Protein AF-A0A2Z2NK52-F1 (afdb_monomer)

Solvent-accessible surface area (backbone atoms only — not comparable to full-atom values): 7482 Å² total; per-residue (Å²): 138,84,67,76,70,62,58,58,54,52,55,57,57,57,61,62,65,71,73,68,82,84,80,83,84,88,76,77,100,66,77,94,71,88,80,78,71,91,76,67,84,48,42,88,65,64,57,96,80,33,45,84,34,77,42,76,90,70,36,59,71,83,65,29,43,70,48,64,33,66,84,67,35,20,26,19,28,85,42,61,82,64,53,56,92,82,39,41,72,49,63,88,93,60,78,77,57,90,88,46,52,66,48,79,43,87,94,82,40,38,25,36,34,119

Mean predicted aligned error: 18.27 Å

Radius of gyration: 28.65 Å; Cα contacts (8 Å, |Δi|>4): 132; chains: 1; bounding box: 80×45×57 Å

Sequence (114 aa):
MMAPQLRSLLLALLATILLSACASSGGLPGNPGIGASDNSSRVSACKSTDTLVDNSNQCLQDDAACYELSNGKWCTGERGNSCPAGSTALPTGQACPPGSRCFHVGESLECTVI

pLDDT: mean 73.31, std 16.79, range [39.06, 93.75]

Organism: NCBI:txid1192854

Structure (mmCIF, N/CA/C/O backbone):
data_AF-A0A2Z2NK52-F1
#
_entry.id   AF-A0A2Z2NK52-F1
#
loop_
_atom_site.group_PDB
_ato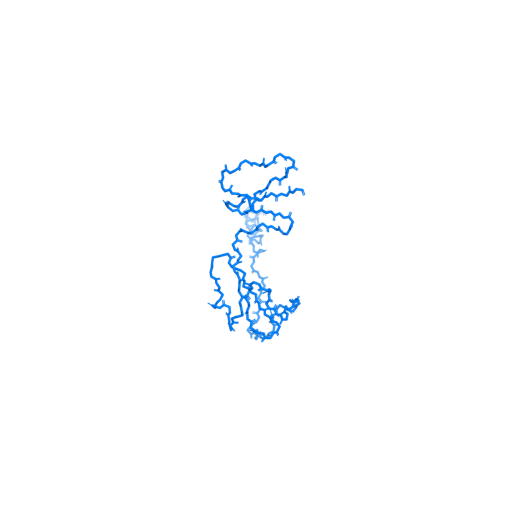m_site.id
_atom_site.type_symbol
_atom_site.label_atom_id
_atom_site.label_alt_id
_atom_site.label_comp_id
_atom_site.label_asym_id
_atom_site.label_entity_id
_atom_site.label_seq_id
_atom_site.pdbx_PDB_ins_code
_atom_site.Cartn_x
_atom_site.Cartn_y
_atom_site.Cartn_z
_atom_site.occupancy
_atom_site.B_iso_or_equiv
_atom_site.auth_seq_id
_atom_site.auth_comp_id
_atom_site.auth_asym_id
_atom_site.auth_atom_id
_atom_site.pdbx_PDB_model_num
ATOM 1 N N . MET A 1 1 ? 61.681 -30.429 39.854 1.00 51.84 1 MET A N 1
ATOM 2 C CA . MET A 1 1 ? 61.493 -29.050 40.356 1.00 51.84 1 MET A CA 1
ATOM 3 C C . MET A 1 1 ? 61.111 -28.184 39.157 1.00 51.84 1 MET A C 1
ATOM 5 O O . MET A 1 1 ? 61.991 -27.759 38.425 1.00 51.84 1 MET A O 1
ATO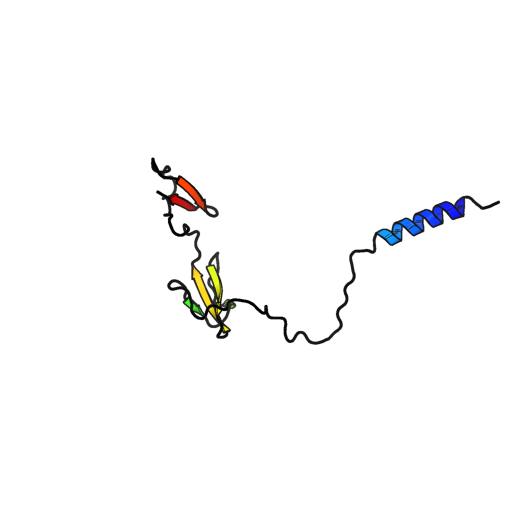M 9 N N . MET A 1 2 ? 59.813 -28.052 38.853 1.00 49.78 2 MET A N 1
ATOM 10 C CA . MET A 1 2 ? 59.335 -27.282 37.690 1.00 49.78 2 MET A CA 1
ATOM 11 C C . MET A 1 2 ? 59.200 -25.799 38.058 1.00 49.78 2 MET A C 1
ATOM 13 O O . MET A 1 2 ? 58.571 -25.469 39.062 1.00 49.78 2 MET A O 1
ATOM 17 N N . ALA A 1 3 ? 59.791 -24.922 37.245 1.00 56.06 3 ALA A N 1
ATOM 18 C CA . ALA A 1 3 ? 59.812 -23.478 37.457 1.00 56.06 3 ALA A CA 1
ATOM 19 C C . ALA A 1 3 ? 58.395 -22.855 37.389 1.00 56.06 3 ALA A C 1
ATOM 21 O O . ALA A 1 3 ? 57.643 -23.154 36.457 1.00 56.06 3 ALA A O 1
ATOM 22 N N . PRO A 1 4 ? 58.030 -21.945 38.315 1.00 56.62 4 PRO A N 1
ATOM 23 C CA . PRO A 1 4 ? 56.699 -21.325 38.380 1.00 56.62 4 PRO A CA 1
ATOM 24 C C . PRO A 1 4 ? 56.381 -20.425 37.173 1.00 56.62 4 PRO A C 1
ATOM 26 O O . PRO A 1 4 ? 55.217 -20.146 36.905 1.00 56.62 4 PRO A O 1
ATOM 29 N N . GLN A 1 5 ? 57.401 -20.031 36.406 1.00 56.50 5 GLN A N 1
ATOM 30 C CA . GLN A 1 5 ? 57.273 -19.161 35.235 1.00 56.50 5 GLN A CA 1
ATOM 31 C C . GLN A 1 5 ? 56.590 -19.843 34.038 1.00 56.50 5 GLN A C 1
ATOM 33 O O . GLN A 1 5 ? 55.953 -19.180 33.224 1.00 56.50 5 GLN A O 1
ATOM 38 N N . LEU A 1 6 ? 56.669 -21.176 33.940 1.00 54.84 6 LEU A N 1
ATOM 39 C CA . LEU A 1 6 ? 56.112 -21.922 32.807 1.00 54.84 6 LEU A CA 1
ATOM 40 C C . LEU A 1 6 ? 54.575 -22.025 32.875 1.00 54.84 6 LEU A C 1
ATOM 42 O O . LEU A 1 6 ? 53.910 -22.095 31.845 1.00 54.84 6 LEU A O 1
ATOM 46 N N . ARG A 1 7 ? 53.999 -22.000 34.088 1.00 58.03 7 ARG A N 1
ATOM 47 C CA . ARG A 1 7 ? 52.544 -22.100 34.307 1.00 58.03 7 ARG A CA 1
ATOM 48 C C . ARG A 1 7 ? 51.796 -20.828 33.905 1.00 58.03 7 ARG A C 1
ATOM 50 O O . ARG A 1 7 ? 50.735 -20.936 33.297 1.00 58.03 7 ARG A O 1
ATOM 57 N N . SER A 1 8 ? 52.352 -19.648 34.187 1.00 56.47 8 SER A N 1
ATOM 58 C CA . SER A 1 8 ? 51.733 -18.373 33.789 1.00 56.47 8 SER A CA 1
ATOM 59 C C . SER A 1 8 ? 51.729 -18.182 32.274 1.00 56.47 8 SER A C 1
ATOM 61 O O . SER A 1 8 ? 50.759 -17.666 31.725 1.00 56.47 8 SER A O 1
ATOM 63 N N . LEU A 1 9 ? 52.773 -18.658 31.588 1.00 59.06 9 LEU A N 1
ATOM 64 C CA . LEU A 1 9 ? 52.859 -18.575 30.131 1.00 59.06 9 LEU A CA 1
ATOM 65 C C . LEU A 1 9 ? 51.833 -19.496 29.447 1.00 59.06 9 LEU A C 1
ATOM 67 O O . LEU A 1 9 ? 51.238 -19.115 28.445 1.00 59.06 9 LEU A O 1
ATOM 71 N N . LEU A 1 10 ? 51.561 -20.667 30.036 1.00 61.38 10 LEU A N 1
ATOM 72 C CA . LEU A 1 10 ? 50.559 -21.616 29.538 1.00 61.38 10 LEU A CA 1
ATOM 73 C C . LEU A 1 10 ? 49.116 -21.104 29.700 1.00 61.38 10 LEU A C 1
ATOM 75 O O . LEU A 1 10 ? 48.295 -21.297 28.807 1.00 61.38 10 LEU A O 1
ATOM 79 N N . LEU A 1 11 ? 48.813 -20.418 30.809 1.00 60.38 11 LEU A N 1
ATOM 80 C CA . LEU A 1 11 ? 47.497 -19.804 31.047 1.00 60.38 11 LEU A CA 1
ATOM 81 C C . LEU A 1 11 ? 47.239 -18.604 30.126 1.00 60.38 11 LEU A C 1
ATOM 83 O O . LEU A 1 11 ? 46.131 -18.461 29.611 1.00 60.38 11 LEU A O 1
ATOM 87 N N . ALA A 1 12 ? 48.260 -17.782 29.865 1.00 60.25 12 ALA A N 1
ATOM 88 C CA . ALA A 1 12 ? 48.153 -16.669 28.922 1.00 60.25 12 ALA A CA 1
ATOM 89 C C . ALA A 1 12 ? 47.941 -17.153 27.475 1.00 60.25 12 ALA A C 1
ATOM 91 O O . ALA A 1 12 ? 47.186 -16.532 26.728 1.00 60.25 12 ALA A O 1
ATOM 92 N N . LEU A 1 13 ? 48.550 -18.285 27.096 1.00 61.34 13 LEU A N 1
ATOM 93 C CA . LEU A 1 13 ? 48.394 -18.869 25.762 1.00 61.34 13 LEU A CA 1
ATOM 94 C C . LEU A 1 13 ? 47.003 -19.490 25.536 1.00 61.34 13 LEU A C 1
ATOM 96 O O . LEU A 1 13 ? 46.510 -19.472 24.416 1.00 61.34 13 LEU A O 1
ATOM 100 N N . LEU A 1 14 ? 46.347 -20.025 26.576 1.00 60.06 14 LEU A N 1
ATOM 101 C CA . LEU A 1 14 ? 44.986 -20.571 26.451 1.00 60.06 14 LEU A CA 1
ATOM 102 C C . LEU A 1 14 ? 43.913 -19.478 26.303 1.00 60.06 14 LEU A C 1
ATOM 104 O O . LEU A 1 14 ? 42.904 -19.701 25.634 1.00 60.06 14 LEU A O 1
ATOM 108 N N . ALA A 1 15 ? 44.123 -18.300 26.898 1.00 59.19 15 ALA A N 1
ATOM 109 C CA . ALA A 1 15 ? 43.155 -17.202 26.853 1.00 59.19 15 ALA A CA 1
ATOM 110 C C . ALA A 1 15 ? 43.040 -16.549 25.461 1.00 59.19 15 ALA A C 1
ATOM 112 O O . ALA A 1 15 ? 41.973 -16.051 25.107 1.00 59.19 15 ALA A O 1
ATOM 113 N N . THR A 1 16 ? 44.100 -16.576 24.647 1.00 60.03 16 THR A N 1
ATOM 114 C CA . THR A 1 16 ? 44.096 -15.975 23.302 1.00 60.03 16 THR A CA 1
ATOM 115 C C . THR A 1 16 ? 43.410 -16.845 22.246 1.00 60.03 16 THR A C 1
ATOM 117 O O . THR A 1 16 ? 42.888 -16.308 21.274 1.00 60.03 16 THR A O 1
ATOM 120 N N . ILE A 1 17 ? 43.331 -18.166 22.447 1.00 60.75 17 ILE A N 1
ATOM 121 C CA . ILE A 1 17 ? 42.720 -19.104 21.484 1.00 60.75 17 ILE A CA 1
ATOM 122 C C . ILE A 1 17 ? 41.181 -18.994 21.490 1.00 60.75 17 ILE A C 1
ATOM 124 O O . ILE A 1 17 ? 40.532 -19.232 20.472 1.00 60.75 17 ILE A O 1
ATOM 128 N N . LEU A 1 18 ? 40.579 -18.572 22.608 1.00 56.53 18 LEU A N 1
ATOM 129 C CA . LEU A 1 18 ? 39.121 -18.459 22.752 1.00 56.53 18 LEU A CA 1
ATOM 130 C C . LEU A 1 18 ? 38.512 -17.213 22.078 1.00 56.53 18 LEU A C 1
ATOM 132 O O . LEU A 1 18 ? 37.300 -17.179 21.883 1.00 56.53 18 LEU A O 1
ATOM 136 N N . LEU A 1 19 ? 39.311 -16.215 21.674 1.00 55.59 19 LEU A N 1
ATOM 137 C CA . LEU A 1 19 ? 38.806 -15.025 20.966 1.00 55.59 19 LEU A CA 1
ATOM 138 C C . LEU A 1 19 ? 38.743 -15.183 19.433 1.00 55.59 19 LEU A C 1
ATOM 140 O O . LEU A 1 19 ? 38.257 -14.286 18.750 1.00 55.59 19 LEU A O 1
ATOM 144 N N . SER A 1 20 ? 39.191 -16.308 18.867 1.00 55.03 20 SER A N 1
ATOM 145 C CA . SER A 1 20 ? 39.266 -16.506 17.406 1.00 55.03 20 SER A CA 1
ATOM 146 C C . SER A 1 20 ? 38.047 -17.205 16.778 1.00 55.03 20 SER A C 1
ATOM 148 O O . SER A 1 20 ? 38.109 -17.615 15.622 1.00 55.03 20 SER A O 1
ATOM 150 N N . ALA A 1 21 ? 36.923 -17.329 17.492 1.00 55.75 21 ALA A N 1
ATOM 151 C CA . ALA A 1 21 ? 35.742 -18.078 17.038 1.00 55.75 21 ALA A CA 1
ATOM 152 C C . ALA A 1 21 ? 34.601 -17.225 16.435 1.00 55.75 21 ALA A C 1
ATOM 154 O O . ALA A 1 21 ? 33.437 -17.598 16.548 1.00 55.75 21 ALA A O 1
ATOM 155 N N . CYS A 1 22 ? 34.894 -16.101 15.768 1.00 58.91 22 CYS A N 1
ATOM 156 C CA . CYS A 1 22 ? 33.899 -15.428 14.915 1.00 58.91 22 CYS A CA 1
ATOM 157 C C . CYS A 1 22 ? 34.544 -14.666 13.743 1.00 58.91 22 CYS A C 1
ATOM 159 O O . CYS A 1 22 ? 34.425 -13.452 13.640 1.00 58.91 22 CYS A O 1
ATOM 161 N N . ALA A 1 23 ? 35.276 -15.371 12.875 1.00 53.03 23 ALA A N 1
ATOM 162 C CA . ALA A 1 23 ? 35.580 -14.908 11.516 1.00 53.03 23 ALA A CA 1
ATOM 163 C C . ALA A 1 23 ? 36.094 -16.077 10.658 1.00 53.03 23 ALA A C 1
ATOM 165 O O . ALA A 1 23 ? 37.289 -16.191 10.395 1.00 53.03 23 ALA A O 1
ATOM 166 N N . SER A 1 24 ? 35.207 -16.983 10.237 1.00 47.84 24 SER A N 1
ATOM 167 C CA . SER A 1 24 ? 35.473 -17.842 9.075 1.00 47.84 24 SER A CA 1
ATOM 168 C C . SER A 1 24 ? 34.206 -18.496 8.536 1.00 47.84 24 SER A C 1
ATOM 170 O O . SER A 1 24 ? 33.670 -19.442 9.103 1.00 47.84 24 SER A O 1
ATOM 172 N N . SER A 1 25 ? 33.791 -18.039 7.363 1.00 48.09 25 SER A N 1
ATOM 173 C CA . SER A 1 25 ? 33.430 -18.943 6.271 1.00 48.09 25 SER A CA 1
ATOM 174 C C . SER A 1 25 ? 33.882 -18.275 4.979 1.00 48.09 25 SER A C 1
ATOM 176 O O . SER A 1 25 ? 33.315 -17.282 4.534 1.00 48.09 25 SER A O 1
ATOM 178 N N . GLY A 1 26 ? 34.982 -18.793 4.435 1.00 45.12 26 GLY A N 1
ATOM 179 C CA . GLY A 1 26 ? 35.447 -18.476 3.095 1.00 45.12 26 GLY A CA 1
ATOM 180 C C . GLY A 1 26 ? 34.563 -19.133 2.036 1.00 45.12 26 GLY A C 1
ATOM 181 O O . GLY A 1 26 ? 34.130 -20.273 2.196 1.00 45.12 26 GLY A O 1
ATOM 182 N N . GLY A 1 27 ? 34.345 -18.411 0.940 1.00 39.06 27 GLY A N 1
ATOM 183 C CA . 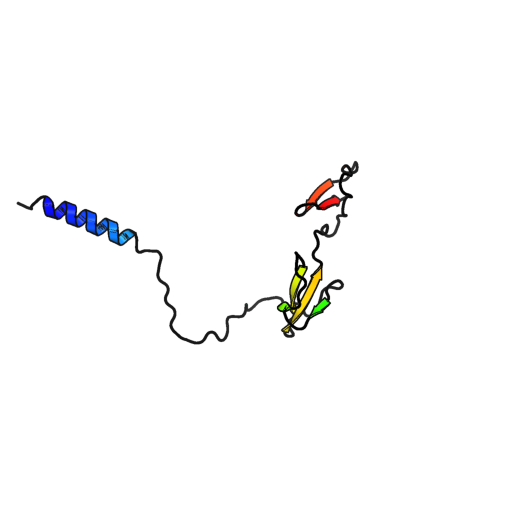GLY A 1 27 ? 33.829 -18.917 -0.329 1.00 39.06 27 GLY A CA 1
ATOM 184 C C . GLY A 1 27 ? 34.784 -18.504 -1.451 1.00 39.06 27 GLY A C 1
ATOM 185 O O . GLY A 1 27 ? 35.243 -17.366 -1.486 1.00 39.06 27 GLY A O 1
ATOM 186 N N . LEU A 1 28 ? 35.128 -19.457 -2.317 1.00 49.81 28 LEU A N 1
ATOM 187 C CA . LEU A 1 28 ? 36.009 -19.332 -3.486 1.00 49.81 28 LEU A CA 1
ATOM 188 C C . LEU A 1 28 ? 35.589 -18.206 -4.460 1.00 49.81 28 LEU A C 1
ATOM 190 O O . LEU A 1 28 ? 34.418 -17.827 -4.477 1.00 49.81 28 LEU A O 1
ATOM 194 N N . PRO A 1 29 ? 36.474 -17.747 -5.374 1.00 51.84 29 PRO A N 1
ATOM 195 C CA . PRO A 1 29 ? 36.051 -16.996 -6.552 1.00 51.84 29 PRO A CA 1
ATOM 196 C C . PRO A 1 29 ? 35.386 -17.966 -7.541 1.00 51.84 29 PRO A C 1
ATOM 198 O O . PRO A 1 29 ? 36.019 -18.507 -8.444 1.00 51.84 29 PRO A O 1
ATOM 201 N N . GLY A 1 30 ? 34.102 -18.235 -7.325 1.00 43.94 30 GLY A N 1
ATOM 202 C CA . GLY A 1 30 ? 33.280 -19.084 -8.175 1.00 43.94 30 GLY A CA 1
ATOM 203 C C . GLY A 1 30 ? 31.901 -18.462 -8.342 1.00 43.94 30 GLY A C 1
ATOM 204 O O . GLY A 1 30 ? 31.050 -18.628 -7.485 1.00 43.94 30 GLY A O 1
ATOM 205 N N . ASN A 1 31 ? 31.722 -17.722 -9.436 1.00 50.75 31 ASN A N 1
ATOM 206 C CA . ASN A 1 31 ? 30.458 -1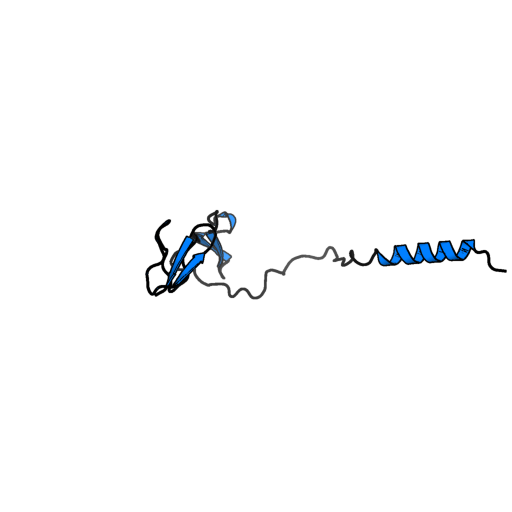7.470 -10.133 1.00 50.75 31 ASN A CA 1
ATOM 207 C C . ASN A 1 31 ? 29.163 -17.332 -9.285 1.00 50.75 31 ASN A C 1
ATOM 209 O O . ASN A 1 31 ? 28.499 -18.339 -9.045 1.00 50.75 31 ASN A O 1
ATOM 213 N N . PRO A 1 32 ? 28.680 -16.113 -8.971 1.00 43.41 32 PRO A N 1
ATOM 214 C CA . PRO A 1 32 ? 27.298 -15.904 -8.553 1.00 43.41 32 PRO A CA 1
ATOM 215 C C . PRO A 1 32 ? 26.405 -15.689 -9.783 1.00 43.41 32 PRO A C 1
ATOM 217 O O . PRO A 1 32 ? 25.853 -14.617 -10.016 1.00 43.41 32 PRO A O 1
ATOM 220 N N . GLY A 1 33 ? 26.266 -16.737 -10.589 1.00 48.91 33 GLY A N 1
ATOM 221 C CA . GLY A 1 33 ? 25.000 -16.990 -11.255 1.00 48.91 33 GLY A CA 1
ATOM 222 C C . GLY A 1 33 ? 24.156 -17.829 -10.302 1.00 48.91 33 GLY A C 1
ATOM 223 O O . GLY A 1 33 ? 24.626 -18.862 -9.840 1.00 48.91 33 GLY A O 1
ATOM 224 N N . ILE A 1 34 ? 22.907 -17.415 -10.088 1.00 50.78 34 ILE A N 1
ATOM 225 C CA . ILE A 1 34 ? 21.839 -18.185 -9.429 1.00 50.78 34 ILE A CA 1
ATOM 226 C C . ILE A 1 34 ? 21.867 -18.144 -7.892 1.00 50.78 34 ILE A C 1
ATOM 228 O O . ILE A 1 34 ? 22.322 -19.043 -7.196 1.00 50.78 34 ILE A O 1
ATOM 232 N N . GLY A 1 35 ? 21.271 -17.071 -7.377 1.00 43.31 35 GLY A N 1
ATOM 233 C CA . GLY A 1 35 ? 20.770 -16.955 -6.009 1.00 43.31 35 GLY A CA 1
ATOM 234 C C . GLY A 1 35 ? 19.651 -15.917 -5.917 1.00 43.31 35 GLY A C 1
ATOM 235 O O . GLY A 1 35 ? 19.504 -15.256 -4.897 1.00 43.31 35 GLY A O 1
ATOM 236 N N . ALA A 1 36 ? 18.901 -15.713 -7.005 1.00 50.81 36 ALA A N 1
ATOM 237 C CA . ALA A 1 36 ? 17.689 -14.911 -6.985 1.00 50.81 36 ALA A CA 1
ATOM 238 C C . ALA A 1 36 ? 16.593 -15.750 -6.332 1.00 50.81 36 ALA A C 1
ATOM 240 O O . ALA A 1 36 ? 15.932 -16.513 -7.024 1.00 50.81 36 ALA A O 1
ATOM 241 N N . SER A 1 37 ? 16.463 -15.622 -5.010 1.00 44.62 37 SER A N 1
ATOM 242 C CA . SER A 1 37 ? 15.218 -15.772 -4.248 1.00 44.62 37 SER A CA 1
ATOM 243 C C . SER A 1 37 ? 14.172 -16.673 -4.916 1.00 44.62 37 SER A C 1
ATOM 245 O O . SER A 1 37 ? 13.127 -16.216 -5.391 1.00 44.62 37 SER A O 1
ATOM 247 N N . ASP A 1 38 ? 14.493 -17.961 -4.983 1.00 53.38 38 ASP A N 1
ATOM 248 C CA . ASP A 1 38 ? 13.609 -19.012 -5.464 1.00 53.38 38 ASP A CA 1
ATOM 249 C C . ASP A 1 38 ? 12.584 -19.274 -4.358 1.00 53.38 38 ASP A C 1
ATOM 251 O O . ASP A 1 38 ? 12.869 -19.982 -3.397 1.00 53.38 38 ASP A O 1
ATOM 255 N N . ASN A 1 39 ? 11.503 -18.486 -4.396 1.00 47.31 39 ASN A N 1
ATOM 256 C CA . ASN A 1 39 ? 10.101 -18.803 -4.069 1.00 47.31 39 ASN A CA 1
ATOM 257 C C . ASN A 1 39 ? 9.292 -17.520 -3.777 1.00 47.31 39 ASN A C 1
ATOM 259 O O . ASN A 1 39 ? 8.433 -17.477 -2.895 1.00 47.31 39 ASN A O 1
ATOM 263 N N . SER A 1 40 ? 9.570 -16.421 -4.487 1.00 46.16 40 SER A N 1
ATOM 264 C CA . SER A 1 40 ? 8.619 -15.312 -4.510 1.00 46.16 40 SER A CA 1
ATOM 265 C C . SER A 1 40 ? 7.394 -15.809 -5.265 1.00 46.16 40 SER A C 1
ATOM 267 O O . SER A 1 40 ? 7.503 -16.211 -6.422 1.00 46.16 40 SER A O 1
ATOM 269 N N . SER A 1 41 ? 6.237 -15.818 -4.611 1.00 51.09 41 SER A N 1
ATOM 270 C CA . SER A 1 41 ? 4.937 -15.901 -5.273 1.00 51.09 41 SER A CA 1
ATOM 271 C C . SER A 1 41 ? 4.817 -14.684 -6.194 1.00 51.09 41 SER A C 1
ATOM 273 O O . SER A 1 41 ? 4.230 -13.672 -5.815 1.00 51.09 41 SER A O 1
ATOM 275 N N . ARG A 1 42 ? 5.497 -14.722 -7.347 1.00 59.28 42 ARG A N 1
ATOM 276 C CA . ARG A 1 42 ? 5.680 -13.552 -8.198 1.00 59.28 42 ARG A CA 1
ATOM 277 C C . ARG A 1 42 ? 4.316 -13.184 -8.744 1.00 59.28 42 ARG A C 1
ATOM 279 O O . ARG A 1 42 ? 3.734 -13.906 -9.552 1.00 59.28 42 ARG A O 1
ATOM 286 N N . VAL A 1 43 ? 3.796 -12.080 -8.227 1.00 72.38 43 VAL A N 1
ATOM 287 C CA . VAL A 1 43 ? 2.505 -11.527 -8.607 1.00 72.38 43 VAL A CA 1
ATOM 288 C C . VAL A 1 43 ? 2.529 -11.310 -10.123 1.00 72.38 43 VAL A C 1
ATOM 290 O O . VAL A 1 43 ? 3.526 -10.843 -10.674 1.00 72.38 43 VAL A O 1
ATOM 293 N N . SER A 1 44 ? 1.470 -11.720 -10.822 1.00 84.94 44 SER A N 1
ATOM 294 C CA . SER A 1 44 ? 1.419 -11.641 -12.291 1.00 84.94 44 SER A CA 1
ATOM 295 C C . SER A 1 44 ? 0.964 -10.273 -12.805 1.00 84.94 44 SER A C 1
ATOM 297 O O . SER A 1 44 ? 1.128 -9.976 -13.985 1.00 84.94 44 SER A O 1
ATOM 299 N N . ALA A 1 45 ? 0.386 -9.445 -11.933 1.00 86.44 45 ALA A N 1
ATOM 300 C CA . ALA A 1 45 ? -0.134 -8.124 -12.257 1.00 86.44 45 ALA A CA 1
ATOM 301 C C . ALA A 1 45 ? 0.022 -7.166 -11.071 1.00 86.44 45 ALA A C 1
ATOM 303 O O . ALA A 1 45 ? 0.046 -7.595 -9.917 1.00 86.44 45 ALA A O 1
ATOM 304 N N . CYS A 1 46 ? 0.088 -5.866 -11.353 1.00 87.38 46 CYS A N 1
ATOM 305 C CA . CYS A 1 46 ? 0.026 -4.850 -10.310 1.00 87.38 46 CYS A CA 1
ATOM 306 C C . CYS A 1 46 ? -1.322 -4.905 -9.575 1.00 87.38 46 CYS A C 1
ATOM 308 O O . CYS A 1 46 ? -2.350 -5.271 -10.156 1.00 87.38 46 CYS A O 1
ATOM 310 N N . LYS A 1 47 ? -1.342 -4.510 -8.298 1.00 84.75 47 LYS A N 1
ATOM 311 C CA . LYS A 1 47 ? -2.605 -4.215 -7.608 1.00 84.75 47 LYS A CA 1
ATOM 312 C C . LYS A 1 47 ? -3.307 -3.056 -8.313 1.00 84.75 47 LYS A C 1
ATOM 314 O O . LYS A 1 47 ? -2.668 -2.240 -8.961 1.00 84.75 47 LYS A O 1
ATOM 319 N N . SER A 1 48 ? -4.626 -2.967 -8.156 1.00 80.50 48 SER A N 1
ATOM 320 C CA . SER A 1 48 ? -5.459 -2.008 -8.898 1.00 80.50 48 SER A CA 1
ATOM 321 C C . SER A 1 48 ? -5.062 -0.534 -8.732 1.00 80.50 48 SER A C 1
ATOM 323 O O . SER A 1 48 ? -5.436 0.276 -9.571 1.00 80.50 48 SER A O 1
ATOM 325 N N . THR A 1 49 ? -4.374 -0.182 -7.647 1.00 80.69 49 THR A N 1
ATOM 326 C CA . THR A 1 49 ? -3.916 1.182 -7.337 1.00 80.69 49 THR A CA 1
ATOM 327 C C . THR A 1 49 ? -2.452 1.419 -7.699 1.00 80.69 49 THR A C 1
ATOM 329 O O . THR A 1 49 ? -1.960 2.532 -7.552 1.00 80.69 49 THR A O 1
ATOM 332 N N .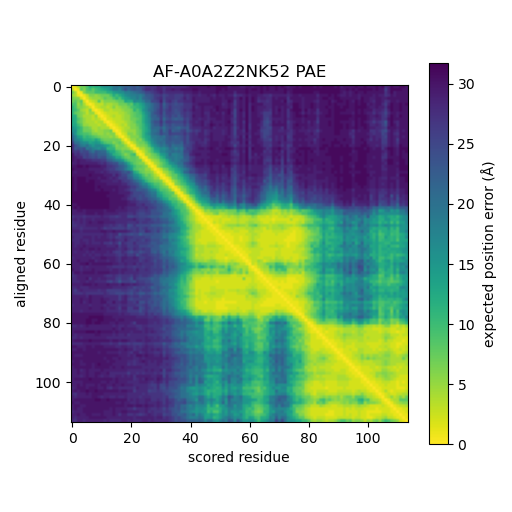 ASP A 1 50 ? -1.748 0.377 -8.137 1.00 88.31 50 ASP A N 1
ATOM 333 C CA . ASP A 1 50 ? -0.315 0.417 -8.381 1.00 88.31 50 ASP A CA 1
ATOM 334 C C . ASP A 1 50 ? -0.048 0.631 -9.877 1.00 88.31 50 ASP A C 1
ATOM 336 O O . ASP A 1 50 ? -0.768 0.147 -10.753 1.00 88.31 50 ASP A O 1
ATOM 340 N N . THR A 1 51 ? 1.031 1.343 -10.168 1.00 89.50 51 THR A N 1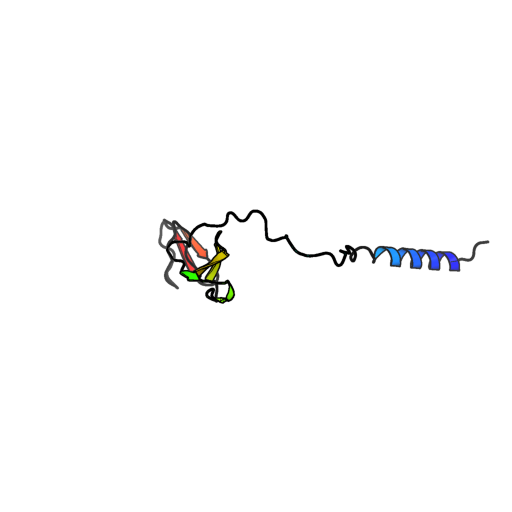
ATOM 341 C CA . THR A 1 51 ? 1.507 1.676 -11.507 1.00 89.50 51 THR A CA 1
ATOM 342 C C . THR A 1 51 ? 2.636 0.739 -11.924 1.00 89.50 51 THR A C 1
ATOM 344 O O . THR A 1 51 ? 3.541 0.447 -11.144 1.00 89.50 51 THR A O 1
ATOM 347 N N . LEU A 1 52 ? 2.598 0.284 -13.177 1.00 92.38 52 LEU A N 1
ATOM 348 C CA . LEU A 1 52 ? 3.642 -0.542 -13.779 1.00 92.38 52 LEU A CA 1
ATOM 349 C C . LEU A 1 52 ? 4.837 0.325 -14.201 1.00 92.38 52 LEU A C 1
ATOM 351 O O . LEU A 1 52 ? 4.663 1.303 -14.927 1.00 92.38 52 LEU A O 1
ATOM 355 N N . VAL A 1 53 ? 6.043 -0.075 -13.810 1.00 93.06 53 VAL A N 1
ATOM 356 C CA . VAL A 1 53 ? 7.312 0.558 -14.186 1.00 93.06 53 VAL A CA 1
ATOM 357 C C . VAL A 1 53 ? 8.298 -0.484 -14.720 1.00 93.06 53 VAL A C 1
ATOM 359 O O . VAL A 1 53 ? 8.155 -1.688 -14.485 1.00 93.06 53 VAL A O 1
ATOM 362 N N . ASP A 1 54 ? 9.287 -0.044 -15.496 1.00 91.38 54 ASP A N 1
ATOM 363 C CA . ASP A 1 54 ? 10.187 -0.963 -16.200 1.00 91.38 54 ASP A CA 1
ATOM 364 C C . ASP A 1 54 ? 11.300 -1.509 -15.301 1.00 91.38 54 ASP A C 1
ATOM 366 O O . ASP A 1 54 ? 11.805 -2.602 -15.547 1.00 91.38 54 ASP A O 1
ATOM 370 N N . ASN A 1 55 ? 11.686 -0.776 -14.257 1.00 89.25 55 ASN A N 1
ATOM 371 C CA . ASN A 1 55 ? 12.707 -1.198 -13.299 1.00 89.25 55 ASN A CA 1
ATOM 372 C C . ASN A 1 55 ? 12.486 -0.577 -11.911 1.00 89.25 55 ASN A C 1
ATOM 374 O O . ASN A 1 55 ? 11.792 0.428 -11.769 1.00 89.25 55 ASN A O 1
ATOM 378 N N . SER A 1 56 ? 13.127 -1.153 -10.891 1.00 87.06 56 SER A N 1
ATOM 379 C CA . SER A 1 56 ? 13.003 -0.729 -9.489 1.00 87.06 56 SER A CA 1
ATOM 380 C C . SER A 1 56 ? 13.384 0.730 -9.231 1.00 87.06 56 SER A C 1
ATOM 382 O O . SER A 1 56 ? 12.851 1.341 -8.313 1.00 87.06 56 SER A O 1
ATOM 384 N N . ASN A 1 57 ? 14.280 1.318 -10.031 1.00 89.19 57 ASN A N 1
ATOM 385 C CA . ASN A 1 57 ? 14.730 2.702 -9.827 1.00 89.19 57 ASN A CA 1
ATOM 386 C C . ASN A 1 57 ? 13.653 3.731 -10.198 1.00 89.19 57 ASN A C 1
ATOM 388 O O . ASN A 1 57 ? 13.790 4.907 -9.877 1.00 89.19 57 ASN A O 1
ATOM 392 N N . GLN A 1 58 ? 12.600 3.294 -10.890 1.00 89.19 58 GLN A N 1
ATOM 393 C CA . GLN A 1 58 ? 11.438 4.108 -11.237 1.00 89.19 58 GLN A CA 1
ATOM 394 C C . GLN A 1 58 ? 10.304 3.979 -10.212 1.00 89.19 58 GLN A C 1
ATOM 396 O O . GLN A 1 58 ? 9.248 4.581 -10.403 1.00 89.19 58 GLN A O 1
ATOM 401 N N . CYS A 1 59 ? 10.487 3.191 -9.148 1.00 88.31 59 CYS A N 1
ATOM 402 C CA . CYS A 1 59 ? 9.528 3.153 -8.056 1.00 88.31 59 CYS A CA 1
ATOM 403 C C . CYS A 1 59 ? 9.446 4.516 -7.357 1.00 88.31 59 CYS A C 1
ATOM 405 O O . CYS A 1 59 ? 10.455 5.215 -7.199 1.00 88.31 59 CYS A O 1
ATOM 407 N N . LEU A 1 60 ? 8.234 4.866 -6.922 1.00 82.88 60 LEU A N 1
ATOM 408 C CA . LEU A 1 60 ? 7.997 6.023 -6.068 1.00 82.88 60 LEU A CA 1
ATOM 409 C C . LEU A 1 60 ? 8.874 5.909 -4.808 1.00 82.88 60 LEU A C 1
ATOM 411 O O . LEU A 1 60 ? 9.113 4.812 -4.300 1.00 82.88 60 LEU A O 1
ATOM 415 N N . GLN A 1 61 ? 9.399 7.044 -4.357 1.00 77.25 61 GLN A N 1
ATOM 416 C CA . GLN A 1 61 ? 10.116 7.157 -3.085 1.00 77.25 61 GLN A CA 1
ATOM 417 C C . GLN A 1 61 ? 9.103 7.448 -1.962 1.00 77.25 61 GLN A C 1
ATOM 419 O O . GLN A 1 61 ? 7.932 7.676 -2.258 1.00 77.25 61 GLN A O 1
ATOM 424 N N . ASP A 1 62 ? 9.548 7.418 -0.701 1.00 69.50 62 ASP A N 1
ATOM 425 C CA . ASP A 1 62 ? 8.744 7.778 0.484 1.00 69.50 62 ASP A CA 1
ATOM 426 C C . ASP A 1 62 ? 7.550 6.835 0.752 1.00 69.50 62 ASP A C 1
ATOM 428 O O . ASP A 1 62 ? 6.415 7.077 0.349 1.00 69.50 62 ASP A O 1
ATOM 432 N N . ASP A 1 63 ? 7.825 5.719 1.438 1.00 65.81 63 ASP A N 1
ATOM 433 C CA . ASP A 1 63 ? 6.838 4.708 1.864 1.00 65.81 63 ASP A CA 1
ATOM 434 C C . ASP A 1 63 ? 5.980 4.094 0.745 1.00 65.81 63 ASP A C 1
ATOM 436 O O . ASP A 1 63 ? 4.978 3.439 1.005 1.00 65.81 63 ASP A O 1
ATOM 440 N N . ALA A 1 64 ? 6.372 4.216 -0.521 1.00 80.12 64 ALA A N 1
ATOM 441 C CA . ALA A 1 64 ? 5.695 3.528 -1.610 1.00 80.12 64 ALA A CA 1
ATOM 442 C C . ALA A 1 64 ? 5.995 2.020 -1.633 1.00 80.12 64 ALA A C 1
ATOM 444 O O . ALA A 1 64 ? 7.099 1.556 -1.337 1.00 80.12 64 ALA A O 1
ATOM 445 N N . ALA A 1 65 ? 5.017 1.222 -2.064 1.00 84.06 65 ALA A N 1
ATOM 446 C CA . ALA A 1 65 ? 5.290 -0.163 -2.422 1.00 84.06 65 ALA A CA 1
ATOM 447 C C . ALA A 1 65 ? 6.188 -0.207 -3.668 1.00 84.06 65 ALA A C 1
ATOM 449 O O . ALA A 1 65 ? 5.991 0.566 -4.605 1.00 84.06 65 ALA A O 1
ATOM 450 N N . CYS A 1 66 ? 7.137 -1.144 -3.696 1.00 88.62 66 CYS A N 1
ATOM 451 C CA . CYS A 1 66 ? 7.958 -1.455 -4.864 1.00 88.62 66 CYS A CA 1
ATOM 452 C C . CYS A 1 66 ? 8.191 -2.971 -4.911 1.00 88.62 66 CYS A C 1
ATOM 454 O O . CYS A 1 66 ? 8.833 -3.527 -4.018 1.00 88.62 66 CYS A O 1
ATOM 456 N N . TYR A 1 67 ? 7.620 -3.659 -5.903 1.00 88.31 67 TYR A N 1
ATOM 457 C CA . TYR A 1 67 ? 7.738 -5.117 -6.035 1.00 88.31 67 TYR A CA 1
ATOM 458 C C . TYR A 1 67 ? 7.839 -5.562 -7.491 1.00 88.31 67 TYR A C 1
ATOM 460 O O . TYR A 1 67 ? 7.275 -4.947 -8.393 1.00 88.31 67 TYR A O 1
ATOM 468 N N . GLU A 1 68 ? 8.557 -6.659 -7.705 1.00 91.81 68 GLU A N 1
ATOM 469 C CA . GLU A 1 68 ? 8.790 -7.239 -9.023 1.00 91.81 68 GLU A CA 1
ATOM 470 C C . GLU A 1 68 ? 7.682 -8.234 -9.399 1.00 91.81 68 GLU A C 1
ATOM 472 O O . GLU A 1 68 ? 7.241 -9.055 -8.587 1.00 91.81 68 GLU A O 1
ATOM 477 N N . LEU A 1 69 ? 7.258 -8.184 -10.657 1.00 89.12 69 LEU A N 1
ATOM 478 C CA . LEU A 1 69 ? 6.333 -9.127 -11.267 1.00 89.12 69 LEU A CA 1
ATOM 479 C C . LEU A 1 69 ? 7.060 -10.357 -11.820 1.00 89.12 69 LEU A C 1
ATOM 481 O O . LEU A 1 69 ? 8.276 -10.382 -12.016 1.00 89.12 69 LEU A O 1
ATOM 485 N N . SER A 1 70 ? 6.292 -11.394 -12.156 1.00 88.81 70 SER A N 1
ATOM 486 C CA . SER A 1 70 ? 6.828 -12.608 -12.790 1.00 88.81 70 SER A CA 1
ATOM 487 C C . SER A 1 70 ? 7.445 -12.373 -14.175 1.00 88.81 70 SER A C 1
ATOM 489 O O . SER A 1 70 ? 8.214 -13.205 -14.644 1.00 88.81 70 SER A O 1
ATOM 491 N N . ASN A 1 71 ? 7.114 -11.261 -14.837 1.00 86.25 71 ASN A N 1
ATOM 492 C CA . ASN A 1 71 ? 7.629 -10.889 -16.159 1.00 86.25 71 ASN A CA 1
ATOM 493 C C . ASN A 1 71 ? 8.865 -9.965 -16.105 1.00 86.25 71 ASN A C 1
ATOM 495 O O . ASN A 1 71 ? 9.262 -9.440 -17.142 1.00 86.25 71 ASN A O 1
ATOM 499 N N . GLY A 1 72 ? 9.441 -9.733 -14.920 1.00 88.12 72 GLY A N 1
ATOM 500 C CA . GLY A 1 72 ? 10.615 -8.873 -14.728 1.00 88.12 72 GLY A CA 1
ATOM 501 C C . GLY A 1 72 ? 10.324 -7.368 -14.721 1.00 88.12 72 GLY A C 1
ATOM 502 O O . GLY A 1 72 ? 11.239 -6.575 -14.510 1.00 88.12 72 GLY A O 1
ATOM 503 N N . LYS A 1 73 ? 9.066 -6.953 -14.930 1.00 91.06 73 LYS A N 1
ATOM 504 C CA . LYS A 1 73 ? 8.631 -5.570 -14.687 1.00 91.06 73 LYS A CA 1
ATOM 505 C C . LYS A 1 73 ? 8.361 -5.345 -13.204 1.00 91.06 73 LYS A C 1
ATOM 507 O O . LYS A 1 73 ? 8.268 -6.290 -12.425 1.00 91.06 73 LYS A O 1
ATOM 512 N N . TRP A 1 74 ? 8.205 -4.088 -12.821 1.00 92.62 74 TRP A N 1
ATOM 513 C CA . TRP A 1 74 ? 8.000 -3.677 -11.439 1.00 92.62 74 TRP A CA 1
ATOM 514 C C . TRP A 1 74 ? 6.664 -2.962 -11.285 1.00 92.62 74 TRP A C 1
ATOM 516 O O . TRP A 1 74 ? 6.158 -2.360 -12.228 1.00 92.62 74 TRP A O 1
ATOM 526 N N . CYS A 1 75 ? 6.089 -3.022 -10.093 1.00 90.75 75 CYS A N 1
ATOM 527 C CA . CYS A 1 75 ? 4.931 -2.227 -9.720 1.00 90.75 75 CYS A CA 1
ATOM 528 C C . CYS A 1 75 ? 5.307 -1.310 -8.570 1.00 90.75 75 CYS A C 1
ATOM 530 O O . CYS A 1 75 ? 5.991 -1.728 -7.629 1.00 90.75 75 CYS A O 1
ATOM 532 N N . THR A 1 76 ? 4.814 -0.081 -8.636 1.00 91.00 76 THR A N 1
ATOM 533 C CA . THR A 1 76 ? 4.931 0.888 -7.558 1.00 91.00 76 THR A CA 1
ATOM 534 C C . THR A 1 76 ? 3.590 1.522 -7.251 1.00 91.00 76 THR A C 1
ATOM 536 O O . THR A 1 76 ? 2.798 1.763 -8.154 1.00 91.00 76 THR A O 1
ATOM 539 N N . GLY A 1 77 ? 3.303 1.778 -5.986 1.00 86.88 77 GLY A N 1
ATOM 540 C CA . GLY A 1 77 ? 2.052 2.407 -5.582 1.00 86.88 77 GLY A CA 1
ATOM 541 C C . GLY A 1 77 ? 2.254 3.170 -4.294 1.00 86.88 77 GLY A C 1
ATOM 542 O O . GLY A 1 77 ? 3.065 2.760 -3.460 1.00 86.88 77 GLY A O 1
ATOM 543 N N . GLU A 1 78 ? 1.523 4.269 -4.133 1.00 78.94 78 GLU A N 1
ATOM 544 C CA . GLU A 1 78 ? 1.526 5.017 -2.884 1.00 78.94 78 GLU A CA 1
ATOM 545 C C . GLU A 1 78 ? 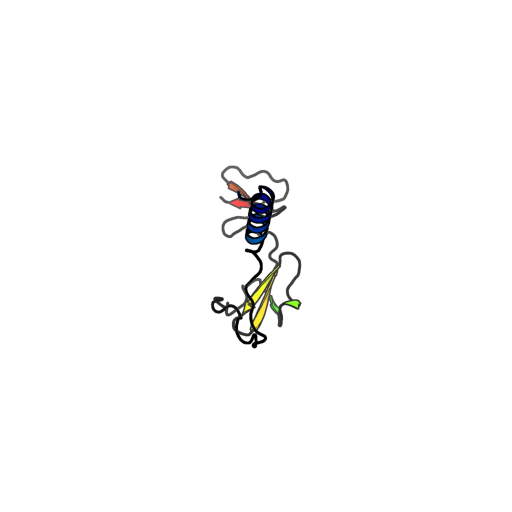1.082 4.082 -1.762 1.00 78.94 78 GLU A C 1
ATOM 547 O O . GLU A 1 78 ? -0.054 3.608 -1.708 1.00 78.94 78 GLU A O 1
ATOM 552 N N . ARG A 1 79 ? 2.011 3.793 -0.860 1.00 72.62 79 ARG A N 1
ATOM 553 C CA . ARG A 1 79 ? 1.698 3.201 0.428 1.00 72.62 79 ARG A CA 1
ATOM 554 C C . ARG A 1 79 ? 1.898 4.259 1.492 1.00 72.62 79 ARG A C 1
ATOM 556 O O . ARG A 1 79 ? 2.573 4.059 2.487 1.00 72.62 79 ARG A O 1
ATOM 563 N N . GLY A 1 80 ? 1.199 5.378 1.306 1.00 63.59 80 GLY A N 1
ATOM 564 C CA . GLY A 1 80 ? 0.939 6.269 2.425 1.00 63.59 80 GLY A CA 1
ATOM 565 C C . GLY A 1 80 ? 0.350 5.469 3.588 1.00 63.59 80 GLY A C 1
ATOM 566 O O . GLY A 1 80 ? -0.278 4.423 3.372 1.00 63.59 80 GLY A O 1
ATOM 567 N N . ASN A 1 81 ? 0.552 5.951 4.815 1.00 65.44 81 ASN A N 1
ATOM 568 C CA . ASN A 1 81 ? -0.086 5.388 6.000 1.00 65.44 81 ASN A CA 1
ATOM 569 C C . ASN A 1 81 ? -1.595 5.284 5.730 1.00 65.44 81 ASN A C 1
ATOM 571 O O . ASN A 1 81 ? -2.327 6.269 5.764 1.00 65.44 81 ASN A O 1
ATOM 575 N N . SER A 1 82 ? -2.039 4.071 5.407 1.00 76.12 82 SER A N 1
ATOM 576 C CA . SER A 1 82 ? -3.406 3.750 5.019 1.00 76.12 82 SER A CA 1
ATOM 577 C C . SER A 1 82 ? -3.975 2.823 6.069 1.00 76.12 82 SE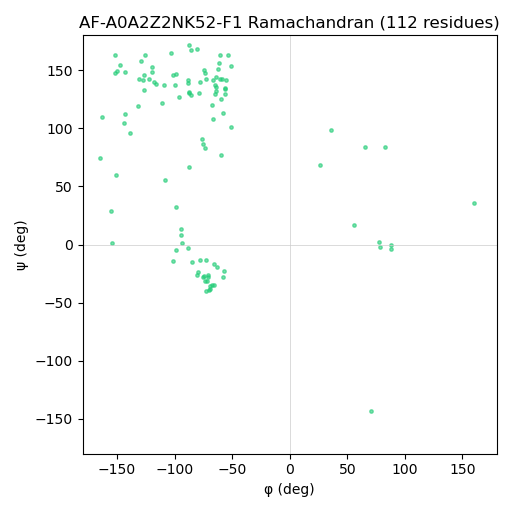R A C 1
ATOM 579 O O . SER A 1 82 ? -3.308 1.883 6.510 1.00 76.12 82 SER A O 1
ATOM 581 N N . CYS A 1 83 ? -5.227 3.048 6.442 1.00 83.81 83 CYS A N 1
ATOM 582 C CA . CYS A 1 83 ? -5.896 2.148 7.360 1.00 83.81 83 CYS A CA 1
ATOM 583 C C . CYS A 1 83 ? -6.070 0.762 6.719 1.00 83.81 83 CYS A C 1
ATOM 585 O O . CYS A 1 83 ? -6.383 0.673 5.527 1.00 83.81 83 CYS A O 1
ATOM 587 N N . PRO A 1 84 ? -5.827 -0.330 7.469 1.00 80.25 84 PRO A N 1
ATOM 588 C CA . PRO A 1 84 ? -6.032 -1.677 6.955 1.00 80.25 84 PRO A CA 1
ATOM 589 C C . PRO A 1 84 ? -7.495 -1.906 6.551 1.00 80.25 84 PRO A C 1
ATOM 591 O O . PRO A 1 84 ? -8.404 -1.176 6.940 1.00 80.25 84 PRO A O 1
ATOM 594 N N . ALA A 1 85 ? -7.740 -2.954 5.763 1.00 82.50 85 ALA A N 1
ATOM 595 C CA . ALA A 1 85 ? -9.098 -3.304 5.361 1.00 82.50 85 ALA A CA 1
ATOM 596 C C . ALA A 1 85 ? -10.001 -3.512 6.591 1.00 82.50 85 ALA A C 1
ATOM 598 O O . ALA A 1 85 ? -9.618 -4.194 7.541 1.00 82.50 85 ALA A O 1
ATOM 599 N N . GLY A 1 86 ? -11.204 -2.935 6.553 1.00 84.25 86 GLY A N 1
ATOM 600 C CA . GLY A 1 86 ? -12.147 -2.963 7.675 1.00 84.25 86 GLY A CA 1
ATOM 601 C C . GLY A 1 86 ? -11.978 -1.818 8.676 1.00 84.25 86 GLY A C 1
ATOM 602 O O . GLY A 1 86 ? -12.757 -1.743 9.621 1.00 84.25 86 GLY A O 1
ATOM 603 N N . SER A 1 87 ? -11.023 -0.908 8.473 1.00 89.50 87 SER A N 1
ATOM 604 C CA . SER A 1 87 ? -10.938 0.343 9.226 1.00 89.50 87 SER A CA 1
ATOM 605 C C . SER A 1 87 ? -10.889 1.565 8.312 1.00 89.50 87 SER A C 1
ATOM 607 O O . SER A 1 87 ? -10.654 1.470 7.108 1.00 89.50 87 SER A O 1
ATOM 609 N N . THR A 1 88 ? -11.161 2.730 8.895 1.00 89.25 88 THR A N 1
ATOM 610 C CA . THR A 1 88 ? -11.207 4.017 8.184 1.00 89.25 88 THR A CA 1
ATOM 611 C C . THR A 1 88 ? -10.301 5.024 8.879 1.00 89.25 88 THR A C 1
ATOM 613 O O . THR A 1 88 ? -10.177 4.981 10.102 1.00 89.25 88 THR A O 1
ATOM 616 N N . ALA A 1 89 ? -9.672 5.925 8.121 1.00 88.62 89 ALA A N 1
ATOM 617 C CA . ALA A 1 89 ? -8.834 6.982 8.682 1.00 88.62 89 ALA A CA 1
ATOM 618 C C . ALA A 1 89 ? -9.668 7.954 9.524 1.00 88.62 89 ALA A C 1
ATOM 620 O O . ALA A 1 89 ? -10.699 8.456 9.072 1.00 88.62 89 ALA A O 1
ATOM 621 N N . LEU A 1 90 ? -9.209 8.208 10.746 1.00 89.62 90 LEU A N 1
ATOM 622 C CA . LEU A 1 90 ? -9.766 9.204 11.644 1.00 89.62 90 LEU A CA 1
ATOM 623 C C . LEU A 1 90 ? -9.099 10.561 11.349 1.00 89.62 90 LEU A C 1
ATOM 625 O O . LEU A 1 90 ? -7.869 10.625 11.264 1.00 89.62 90 LEU A O 1
ATOM 629 N N . PRO A 1 91 ? -9.868 11.652 11.182 1.00 85.06 91 PRO A N 1
ATOM 630 C CA . PRO A 1 91 ? -9.290 12.978 10.991 1.00 85.06 91 PRO A CA 1
ATOM 631 C C . PRO A 1 91 ? -8.396 13.374 12.171 1.00 85.06 91 PRO A C 1
ATOM 633 O O . PRO A 1 91 ? -8.725 13.103 13.328 1.00 85.06 91 PRO A O 1
ATOM 636 N N . THR A 1 92 ? -7.289 14.063 11.895 1.00 83.31 92 THR A N 1
ATOM 637 C CA . THR A 1 92 ? -6.350 14.506 12.931 1.00 83.31 92 THR A CA 1
ATOM 638 C C . THR A 1 92 ? -7.054 15.353 13.992 1.00 83.31 92 THR A C 1
ATOM 640 O O . THR A 1 92 ? -7.756 16.313 13.675 1.00 83.31 92 THR A O 1
ATOM 643 N N . GLY A 1 93 ? -6.856 15.002 15.264 1.00 81.31 93 GLY A N 1
ATOM 644 C CA . GLY A 1 93 ? -7.451 15.710 16.400 1.00 81.31 93 GLY A CA 1
ATOM 645 C C . GLY A 1 93 ? -8.925 15.387 16.658 1.00 81.31 93 GLY A C 1
ATOM 646 O O . GLY A 1 93 ? -9.508 15.959 17.580 1.00 81.31 93 GLY A O 1
ATOM 647 N N . GLN A 1 94 ? -9.539 14.480 15.890 1.00 87.25 94 GLN A N 1
ATOM 648 C CA . GLN A 1 94 ? -10.868 13.980 16.223 1.00 87.25 94 GLN A CA 1
ATOM 649 C C . GLN A 1 94 ? -10.780 12.938 17.347 1.00 87.25 94 GLN A C 1
ATOM 651 O O . GLN A 1 94 ? -9.881 12.104 17.367 1.00 87.25 94 GLN A O 1
ATOM 656 N N . ALA A 1 95 ? -11.723 12.980 18.289 1.00 88.19 95 ALA A N 1
ATOM 657 C CA . ALA A 1 95 ? -11.825 11.961 19.328 1.00 88.19 95 ALA A CA 1
ATOM 658 C C . ALA A 1 95 ? -12.393 10.652 18.761 1.00 88.19 95 ALA A C 1
ATOM 660 O O . ALA A 1 95 ? -13.219 10.671 17.846 1.00 88.19 95 ALA A O 1
ATOM 661 N N . CYS A 1 96 ? -12.002 9.521 19.355 1.00 91.06 96 CYS A N 1
ATOM 662 C CA . CYS A 1 96 ? -12.519 8.217 18.959 1.00 91.06 96 CYS A CA 1
ATOM 663 C C . CYS A 1 96 ? -14.053 8.144 19.125 1.00 91.06 96 CYS A C 1
ATOM 665 O O . CYS A 1 96 ? -14.545 8.395 20.232 1.00 91.06 96 CYS A O 1
ATOM 667 N N . PRO A 1 97 ? -14.819 7.798 18.070 1.00 91.12 97 PRO A N 1
ATOM 668 C CA . PRO A 1 97 ? -16.274 7.738 18.144 1.00 91.12 97 PRO A CA 1
ATOM 669 C C . PRO A 1 97 ? -16.765 6.724 19.191 1.00 91.12 97 PRO A C 1
ATOM 671 O O . PRO A 1 97 ? -16.183 5.643 19.331 1.00 91.12 97 PRO A O 1
ATOM 674 N N . PRO A 1 98 ? -17.856 7.023 19.918 1.00 89.56 98 PRO A N 1
ATOM 675 C CA . PRO A 1 98 ? -18.425 6.086 20.877 1.00 89.56 98 PRO A CA 1
ATOM 676 C C . PRO A 1 98 ? -18.937 4.827 20.164 1.00 89.56 98 PRO A C 1
ATOM 678 O O . PRO A 1 98 ? -19.666 4.914 19.180 1.00 89.56 98 PRO A O 1
ATOM 681 N N . GLY A 1 99 ? -18.569 3.654 20.684 1.00 89.94 99 GLY A N 1
ATOM 682 C CA . GLY A 1 99 ? -18.909 2.358 20.086 1.00 89.94 99 GLY A CA 1
ATOM 683 C C . GLY A 1 99 ? -17.906 1.852 19.047 1.00 89.94 99 GLY A C 1
ATOM 684 O O . GLY A 1 99 ? -18.048 0.725 18.588 1.00 89.94 99 GLY A O 1
ATOM 685 N N . SER A 1 100 ? -16.875 2.633 18.720 1.00 92.62 100 SER A N 1
ATOM 686 C CA . SER A 1 100 ? -15.787 2.220 17.832 1.00 92.62 100 SER A CA 1
ATOM 687 C C . SER A 1 100 ? -14.518 1.868 18.610 1.00 92.62 100 SER A C 1
ATOM 689 O O . SER A 1 100 ? -14.356 2.216 19.783 1.00 92.62 100 SER A O 1
ATOM 691 N N . ARG A 1 101 ? -13.581 1.190 17.943 1.00 91.56 101 ARG A N 1
ATOM 692 C CA . ARG A 1 101 ? -12.211 1.000 18.433 1.00 91.56 101 ARG A CA 1
ATOM 693 C C . ARG A 1 101 ? -11.256 1.793 17.555 1.00 91.56 101 ARG A C 1
ATOM 695 O O . ARG A 1 101 ? -11.174 1.534 16.357 1.00 91.56 101 ARG A O 1
ATOM 702 N N . CYS A 1 102 ? -10.511 2.710 18.161 1.00 92.31 102 CYS A N 1
ATOM 703 C CA . CYS A 1 102 ? -9.476 3.464 17.465 1.00 92.31 102 CYS A CA 1
ATOM 704 C C . CYS A 1 102 ? -8.087 2.913 17.772 1.00 92.31 102 CYS A C 1
ATOM 706 O O . CYS A 1 102 ? -7.833 2.401 18.866 1.00 92.31 102 CYS A O 1
ATOM 708 N N . PHE A 1 103 ? -7.203 2.976 16.786 1.00 89.44 103 PHE A N 1
ATOM 709 C CA . PHE A 1 103 ? -5.832 2.499 16.886 1.00 89.44 103 PHE A CA 1
ATOM 710 C C . PHE A 1 103 ? -4.917 3.306 15.972 1.00 89.44 103 PHE A C 1
ATOM 712 O O . PHE A 1 103 ? -5.332 3.778 14.917 1.00 89.44 103 PHE A O 1
ATOM 719 N N . HIS A 1 104 ? -3.660 3.447 16.376 1.00 88.62 104 HIS A N 1
ATOM 720 C CA . HIS A 1 104 ? -2.665 4.193 15.618 1.00 88.62 104 HIS A CA 1
ATOM 721 C C . HIS A 1 104 ? -1.956 3.289 14.600 1.00 88.62 104 HIS A C 1
ATOM 723 O O . HIS A 1 104 ? -1.673 2.123 14.890 1.00 88.62 104 HIS A O 1
ATOM 729 N N . VAL A 1 105 ? -1.666 3.822 13.415 1.00 80.12 105 VAL A N 1
ATOM 730 C CA . VAL A 1 105 ? -0.947 3.153 12.326 1.00 80.12 105 VAL A CA 1
ATOM 731 C C . VAL A 1 105 ? 0.151 4.095 11.825 1.00 80.12 105 VAL A C 1
ATOM 733 O O . VAL A 1 105 ? -0.120 5.189 11.349 1.00 80.12 105 VAL A O 1
ATOM 736 N N . GLY A 1 106 ? 1.409 3.675 11.918 1.00 74.00 106 GLY A N 1
ATOM 737 C CA . GLY A 1 106 ? 2.536 4.520 11.518 1.00 74.00 106 GLY A CA 1
ATOM 738 C C . GLY A 1 106 ? 2.769 5.686 12.480 1.00 74.00 106 GLY A C 1
ATOM 739 O O . GLY A 1 106 ? 2.652 5.526 13.692 1.00 74.00 106 GLY A O 1
ATOM 740 N N . GLU A 1 107 ? 3.157 6.834 11.932 1.00 69.12 107 GLU A N 1
ATOM 741 C CA . GLU A 1 107 ? 3.671 7.984 12.690 1.00 69.12 107 GLU A CA 1
ATOM 742 C C . GLU A 1 107 ? 2.659 9.118 12.899 1.00 69.12 107 GLU A C 1
ATOM 744 O O . GLU A 1 107 ? 2.885 10.010 13.714 1.00 69.12 107 GLU A O 1
ATOM 749 N N . SER A 1 108 ? 1.539 9.120 12.172 1.00 74.38 108 SER A N 1
ATOM 750 C CA . SER A 1 108 ? 0.508 10.168 12.295 1.00 74.38 108 SER A CA 1
ATOM 751 C C . SER A 1 108 ? -0.903 9.728 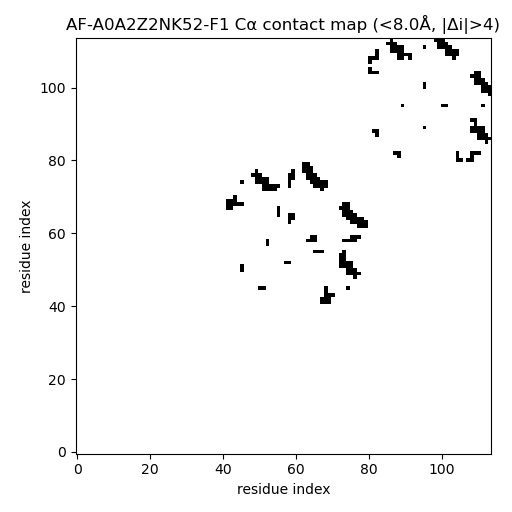11.899 1.00 74.38 108 SER A C 1
ATOM 753 O O . SER A 1 108 ? -1.823 10.545 11.943 1.00 74.38 108 SER A O 1
ATOM 755 N N . LEU A 1 109 ? -1.107 8.468 11.503 1.00 83.62 109 LEU A N 1
ATOM 756 C CA . LEU A 1 109 ? -2.425 7.993 11.093 1.00 83.62 109 LEU A CA 1
ATOM 757 C C . LEU A 1 109 ? -3.122 7.314 12.266 1.00 83.62 109 LEU A C 1
ATOM 759 O O . LEU A 1 109 ? -2.609 6.372 12.862 1.00 83.62 109 LEU A O 1
ATOM 763 N N . GLU A 1 110 ? -4.335 7.755 12.559 1.00 90.94 110 GLU A N 1
ATOM 764 C CA . GLU A 1 110 ? -5.233 7.064 13.472 1.00 90.94 110 GLU A CA 1
ATOM 765 C C . GLU A 1 110 ? -6.377 6.448 12.667 1.00 90.94 110 GLU A C 1
ATOM 767 O O . GLU A 1 110 ? -6.894 7.056 11.733 1.00 90.94 110 GLU A O 1
ATOM 772 N N . CYS A 1 111 ? -6.743 5.214 12.987 1.00 90.25 111 CYS A N 1
ATOM 773 C CA . CYS A 1 111 ? -7.768 4.446 12.296 1.00 90.25 111 CYS A CA 1
ATOM 774 C C . CYS A 1 111 ? -8.887 4.073 13.259 1.00 90.25 111 CYS A C 1
ATOM 776 O O . CYS A 1 111 ? -8.631 3.812 14.431 1.00 90.25 111 CYS A O 1
ATOM 778 N N . THR A 1 112 ? -10.111 3.969 12.749 1.00 93.75 112 THR A N 1
ATOM 779 C CA . THR A 1 112 ? -11.293 3.529 13.498 1.00 93.75 112 THR A CA 1
ATOM 780 C C . THR A 1 112 ? -11.944 2.306 12.855 1.00 93.75 112 THR A C 1
ATOM 782 O O . THR A 1 112 ? -11.992 2.194 11.626 1.00 93.75 112 THR A O 1
ATOM 785 N N . VAL A 1 113 ? -12.439 1.388 13.685 1.00 92.19 113 VAL A N 1
ATOM 786 C CA . VAL A 1 113 ? -13.266 0.234 13.298 1.00 92.19 113 VAL A CA 1
ATOM 787 C C . VAL A 1 113 ? -14.550 0.216 14.130 1.00 92.19 113 VAL A C 1
ATOM 789 O O . VAL A 1 113 ? -14.523 0.546 15.319 1.00 92.19 113 VAL A O 1
ATOM 792 N N . ILE A 1 114 ? -15.663 -0.152 13.493 1.00 82.94 114 ILE A N 1
ATOM 793 C CA . ILE A 1 114 ? -17.002 -0.278 14.088 1.00 82.94 114 ILE A CA 1
ATOM 794 C C . ILE A 1 114 ? -17.333 -1.762 14.232 1.00 82.94 114 ILE A C 1
ATOM 796 O O . ILE A 1 114 ? -17.071 -2.505 13.259 1.00 82.94 114 ILE A O 1
#

Nearest PDB structures (foldseek):
  4mng-assembly2_F  TM=1.155E-01  e=9.450E+00  Homo sapiens

Foldseek 3Di:
DDDPVVVVVVVVVVVVVVVPPPDDDDDDPDDPDDDPDPPDPFAADEDPQKDKAADQVPADDDQWDWGAHPVRIIIIHDPDQADPPQKHWDPQPDDADPPWDWDDTPDGTIIIHD

Secondary structure (DSSP, 8-state):
---THHHHHHHHHHHHHTT-SS------S------S-TT----SS--TTPEEESSGGGSPSSS-EEEE-TTS-EEEE---S-PPTT-EEEPTTPPPPTT-EEEEETTTEEEEE-